Protein AF-A0A842SUL3-F1 (afdb_monomer)

Secondary structure (DSSP, 8-state):
-----------------------TTTTHHHHHHHHHHHHHHHS-HHHHHHHHHHHHHHHHHHHHHT-S-HHHHHHHHH-HHHHHTTSTTTTTT-EEEEEE-SSEEEEEEEEEETTEEEEEEEEEETTEEEEEEE-TT--EEEEEEEETTTEEEEEE--

Mean predicted aligned error: 12.15 Å

Nearest PDB structures (foldseek):
  1dc9-assembly1_A  TM=4.774E-01  e=1.780E+00  Rattus norvegicus
  3akn-assembly1_A  TM=4.564E-01  e=1.491E+00  Rattus norvegicus
  7f9o-assembly1_7  TM=6.641E-01  e=7.344E+00  Hordeum vulgare subsp. spontaneum
  1kzx-assembly1_A  TM=3.893E-01  e=2.855E+00  Homo sapiens

Radius of gyration: 27.94 Å; Cα contacts (8 Å, |Δi|>4): 206; chains: 1; bounding box: 29×91×81 Å

pLDDT: mean 81.4, std 19.59, range [33.16, 97.94]

Structure (mmCIF, N/CA/C/O backbone):
data_AF-A0A842SUL3-F1
#
_entry.id   AF-A0A842SUL3-F1
#
loop_
_atom_site.group_PDB
_atom_site.id
_atom_site.type_symbol
_atom_site.label_atom_id
_atom_site.label_alt_id
_atom_site.label_comp_id
_atom_site.label_asym_id
_atom_site.label_entity_id
_atom_site.label_seq_id
_atom_site.pdbx_PDB_ins_code
_atom_site.Cartn_x
_atom_site.Cartn_y
_atom_site.Cartn_z
_atom_site.occupancy
_atom_site.B_iso_or_equiv
_atom_site.auth_seq_id
_atom_site.auth_comp_id
_atom_site.auth_asym_id
_atom_site.auth_atom_id
_atom_site.pdbx_PDB_model_num
ATOM 1 N N . MET A 1 1 ? 14.839 75.558 58.687 1.00 36.84 1 MET A N 1
ATOM 2 C CA . MET A 1 1 ? 13.926 74.470 59.103 1.00 36.84 1 MET A CA 1
ATOM 3 C C . MET A 1 1 ? 12.924 74.238 57.982 1.00 36.84 1 MET A C 1
ATOM 5 O O . MET A 1 1 ? 12.587 75.189 57.295 1.00 36.84 1 MET A O 1
ATOM 9 N N . ALA A 1 2 ? 12.598 72.968 57.754 1.00 34.91 2 ALA A N 1
ATOM 10 C CA . ALA A 1 2 ? 12.026 72.352 56.554 1.00 34.91 2 ALA A CA 1
ATOM 11 C C . ALA A 1 2 ? 10.721 72.946 55.984 1.00 34.91 2 ALA A C 1
ATOM 13 O O . ALA A 1 2 ? 9.896 73.452 56.737 1.00 34.91 2 ALA A O 1
ATOM 14 N N . GLY A 1 3 ? 10.474 72.689 54.687 1.00 33.16 3 GLY A N 1
ATOM 15 C CA . GLY A 1 3 ? 9.110 72.391 54.229 1.00 33.16 3 GLY A CA 1
ATOM 16 C C . GLY A 1 3 ? 8.732 72.691 52.772 1.00 33.16 3 GLY A C 1
ATOM 17 O O . GLY A 1 3 ? 8.149 73.730 52.518 1.00 33.16 3 GLY A O 1
ATOM 18 N N . ARG A 1 4 ? 8.928 71.685 51.901 1.00 37.47 4 ARG A N 1
ATOM 19 C CA . ARG A 1 4 ? 8.047 71.220 50.797 1.00 37.47 4 ARG A CA 1
ATOM 20 C C . ARG A 1 4 ? 7.730 72.130 49.592 1.00 37.47 4 ARG A C 1
ATOM 22 O O . ARG A 1 4 ? 7.057 73.143 49.702 1.00 37.47 4 ARG A O 1
ATOM 29 N N . GLY A 1 5 ? 8.045 71.596 48.411 1.00 37.97 5 GLY A N 1
ATOM 30 C CA . GLY A 1 5 ? 7.431 71.924 47.124 1.00 37.97 5 GLY A CA 1
ATOM 31 C C . GLY A 1 5 ? 7.829 70.859 46.099 1.00 37.97 5 GLY A C 1
ATOM 32 O O . GLY A 1 5 ? 9.005 70.705 45.800 1.00 37.97 5 GLY A O 1
ATOM 33 N N . GLU A 1 6 ? 6.861 70.062 45.668 1.00 41.56 6 GLU A N 1
ATOM 34 C CA . GLU A 1 6 ? 6.988 68.834 44.877 1.00 41.56 6 GLU A CA 1
ATOM 35 C C . GLU A 1 6 ? 6.711 69.109 43.379 1.00 41.56 6 GLU A C 1
ATOM 37 O O . GLU A 1 6 ? 6.177 70.165 43.041 1.00 41.56 6 GLU A O 1
ATOM 42 N N . VAL A 1 7 ? 6.953 68.096 42.528 1.00 42.97 7 VAL A N 1
ATOM 43 C CA . VAL A 1 7 ? 6.467 67.920 41.132 1.00 42.97 7 VAL A CA 1
ATOM 44 C C . VAL A 1 7 ? 7.238 68.754 40.064 1.00 42.97 7 VAL A C 1
ATOM 46 O O . VAL A 1 7 ? 7.442 69.943 40.233 1.00 42.97 7 VAL A O 1
ATOM 49 N N . LEU A 1 8 ? 7.781 68.255 38.940 1.00 40.34 8 LEU A N 1
ATOM 50 C CA . LEU A 1 8 ? 7.303 67.303 37.926 1.00 40.34 8 LEU A CA 1
ATOM 51 C C . LEU A 1 8 ? 8.481 66.648 37.166 1.00 40.34 8 LEU A C 1
ATOM 53 O O . LEU A 1 8 ? 9.396 67.331 36.711 1.00 40.34 8 LEU A O 1
ATOM 57 N N . ARG A 1 9 ? 8.375 65.333 36.932 1.00 47.53 9 ARG A N 1
ATOM 58 C CA . ARG A 1 9 ? 9.138 64.567 35.927 1.00 47.53 9 ARG A CA 1
ATOM 59 C C . ARG A 1 9 ? 8.687 64.925 34.507 1.00 47.53 9 ARG A C 1
ATOM 61 O O . ARG A 1 9 ? 7.488 65.109 34.299 1.00 47.53 9 ARG A O 1
ATOM 68 N N . ARG A 1 10 ? 9.610 64.904 33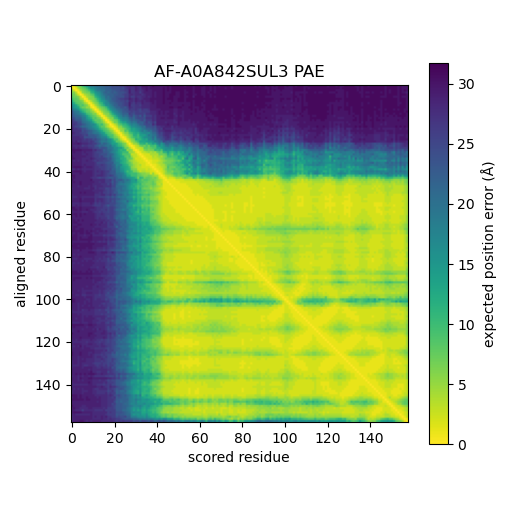.536 1.00 44.69 10 ARG A N 1
ATOM 69 C CA . ARG A 1 10 ? 9.356 64.817 32.081 1.00 44.69 10 ARG A CA 1
ATOM 70 C C . ARG A 1 10 ? 10.536 64.116 31.379 1.00 44.69 10 ARG A C 1
ATOM 72 O O . ARG A 1 10 ? 11.627 64.130 31.939 1.00 44.69 10 ARG A O 1
ATOM 79 N N . PRO A 1 11 ? 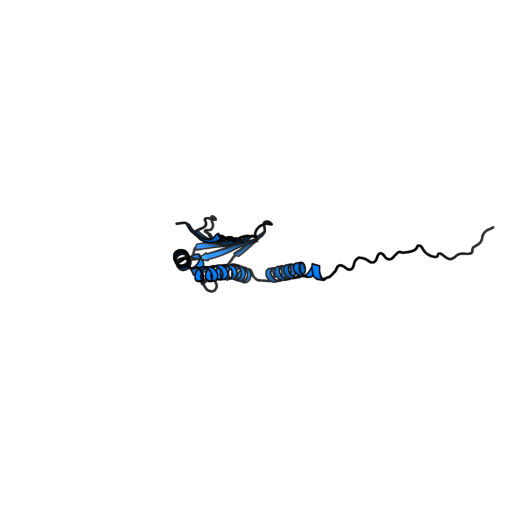10.289 63.420 30.256 1.00 44.56 11 PRO A N 1
ATOM 80 C CA . PRO A 1 11 ? 10.437 61.967 30.174 1.00 44.56 11 PRO A CA 1
ATOM 81 C C . PRO A 1 11 ? 11.636 61.518 29.335 1.00 44.56 11 PRO A C 1
ATOM 83 O O . PRO A 1 11 ? 12.062 62.222 28.423 1.00 44.56 11 PRO A O 1
ATOM 86 N N . GLU A 1 12 ? 12.139 60.324 29.649 1.00 46.22 12 GLU A N 1
ATOM 87 C CA . GLU A 1 12 ? 13.057 59.574 28.793 1.00 46.22 12 GLU A CA 1
ATOM 88 C C . GLU A 1 12 ? 12.373 59.290 27.448 1.00 46.22 12 GLU A C 1
ATOM 90 O O . GLU A 1 12 ? 11.209 58.887 27.398 1.00 46.22 12 GLU A O 1
ATOM 95 N N . GLU A 1 13 ? 13.089 59.572 26.361 1.00 46.25 13 GLU A N 1
ATOM 96 C CA . GLU A 1 13 ? 12.688 59.290 24.987 1.00 46.25 13 GLU A CA 1
ATOM 97 C C . GLU A 1 13 ? 12.498 57.781 24.795 1.00 46.25 13 GLU A C 1
ATOM 99 O O . GLU A 1 13 ? 13.441 57.036 24.527 1.00 46.25 13 GLU A O 1
ATOM 104 N N . GLU A 1 14 ? 11.257 57.323 24.907 1.00 47.75 14 GLU A N 1
ATOM 105 C CA . GLU A 1 14 ? 10.858 55.986 24.490 1.00 47.75 14 GLU A CA 1
ATOM 106 C C . GLU A 1 14 ? 10.800 55.979 22.954 1.00 47.75 14 GLU A C 1
ATOM 108 O O . GLU A 1 14 ? 9.787 56.302 22.330 1.00 47.75 14 GLU A O 1
ATOM 113 N N . ARG A 1 15 ? 11.942 55.680 22.318 1.00 44.97 15 ARG A N 1
ATOM 114 C CA . ARG A 1 15 ? 11.967 55.248 20.919 1.00 44.97 15 ARG A CA 1
ATOM 115 C C . ARG A 1 15 ? 11.093 54.003 20.828 1.00 44.97 15 ARG A C 1
ATOM 117 O O . ARG A 1 15 ? 11.510 52.930 21.252 1.00 44.97 15 ARG A O 1
ATOM 124 N N . ALA A 1 16 ? 9.898 54.157 20.271 1.00 46.50 16 ALA A N 1
ATOM 125 C CA . ALA A 1 16 ? 9.109 53.037 19.798 1.00 46.50 16 ALA A CA 1
ATOM 126 C C . ALA A 1 16 ? 9.950 52.277 18.759 1.00 46.50 16 ALA A C 1
ATOM 128 O O . ALA A 1 16 ? 10.109 52.724 17.623 1.00 46.50 16 ALA A O 1
ATOM 129 N N . GLU A 1 17 ? 10.544 51.158 19.170 1.00 48.78 17 GLU A N 1
ATOM 130 C CA . GLU A 1 17 ? 10.954 50.109 18.247 1.00 48.78 17 GLU A CA 1
ATOM 131 C C . GLU A 1 17 ? 9.679 49.641 17.540 1.00 48.78 17 GLU A C 1
ATOM 133 O O . GLU A 1 17 ? 8.867 48.904 18.101 1.00 48.78 17 GLU A O 1
ATOM 138 N N . GLU A 1 18 ? 9.460 50.119 16.315 1.00 50.19 18 GLU A N 1
ATOM 139 C CA . GLU A 1 18 ? 8.510 49.493 15.405 1.00 50.19 18 GLU A CA 1
ATOM 140 C C . GLU A 1 18 ? 8.969 48.048 15.198 1.00 50.19 18 GLU A C 1
ATOM 142 O O . GLU A 1 18 ? 9.921 47.771 14.465 1.00 50.19 18 GLU A O 1
ATOM 147 N N . ALA A 1 19 ? 8.316 47.117 15.896 1.00 53.53 19 ALA A N 1
ATOM 148 C CA . ALA A 1 19 ? 8.497 45.695 15.667 1.00 53.53 19 ALA A CA 1
ATOM 149 C C . ALA A 1 19 ? 8.284 45.420 14.167 1.00 53.53 19 ALA A C 1
ATOM 151 O O . ALA A 1 19 ? 7.278 45.875 13.608 1.00 53.53 19 ALA A O 1
ATOM 152 N N . PRO A 1 20 ? 9.199 44.703 13.489 1.00 48.00 20 PRO A N 1
ATOM 153 C CA . PRO A 1 20 ? 9.078 44.482 12.060 1.00 48.00 20 PRO A CA 1
ATOM 154 C C . PRO A 1 20 ? 7.768 43.746 11.786 1.00 48.00 20 PRO A C 1
ATOM 156 O O . PRO A 1 20 ? 7.508 42.681 12.349 1.00 48.00 20 PRO A O 1
ATOM 159 N N . ALA A 1 21 ? 6.935 44.330 10.924 1.00 49.97 21 ALA A N 1
ATOM 160 C CA . ALA A 1 21 ? 5.724 43.699 10.432 1.00 49.97 21 ALA A CA 1
ATOM 161 C C . ALA A 1 21 ? 6.115 42.413 9.691 1.00 49.97 21 ALA A C 1
ATOM 163 O O . ALA A 1 21 ? 6.520 42.444 8.528 1.00 49.97 21 ALA A O 1
ATOM 164 N N . ILE A 1 22 ? 6.033 41.279 10.388 1.00 51.09 22 ILE A N 1
ATOM 165 C CA . ILE A 1 22 ? 6.224 39.957 9.799 1.00 51.09 22 ILE A CA 1
ATOM 166 C C . ILE A 1 22 ? 5.171 39.823 8.699 1.00 51.09 22 ILE A C 1
ATOM 168 O O . ILE A 1 22 ? 3.967 39.844 8.965 1.00 51.09 22 ILE A O 1
ATOM 172 N N . GLN A 1 23 ? 5.625 39.745 7.449 1.00 48.69 23 GLN A N 1
ATOM 173 C CA . GLN A 1 23 ? 4.741 39.610 6.302 1.00 48.69 23 GLN A CA 1
ATOM 174 C C . GLN A 1 23 ? 4.004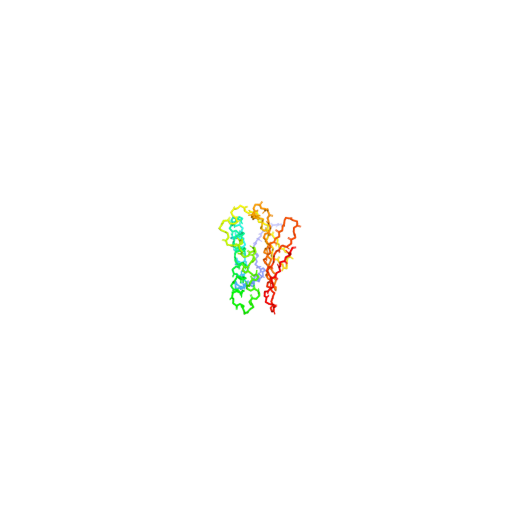 38.270 6.420 1.00 48.69 23 GLN A C 1
ATOM 176 O O . GLN A 1 23 ? 4.582 37.195 6.277 1.00 48.69 23 GLN A O 1
ATOM 181 N N . LEU A 1 24 ? 2.698 38.340 6.693 1.00 50.91 24 LEU A N 1
ATOM 182 C CA . LEU A 1 24 ? 1.778 37.206 6.877 1.00 50.91 24 LEU A CA 1
ATOM 183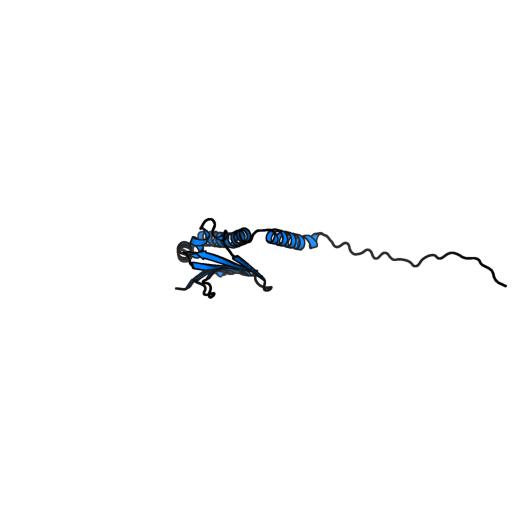 C C . LEU A 1 24 ? 1.746 36.209 5.698 1.00 50.91 24 LEU A C 1
ATOM 185 O O . LEU A 1 24 ? 1.135 35.147 5.811 1.00 50.91 24 LEU A O 1
ATOM 189 N N . SER A 1 25 ? 2.400 36.522 4.580 1.00 48.81 25 SER A N 1
ATOM 190 C CA . SER A 1 25 ? 2.585 35.643 3.424 1.00 48.81 25 SER A CA 1
ATOM 191 C C . SER A 1 25 ? 3.477 34.428 3.715 1.00 48.81 25 SER A C 1
ATOM 193 O O . SER A 1 25 ? 3.239 33.372 3.130 1.00 48.81 25 SER A O 1
ATOM 195 N N . GLU A 1 26 ? 4.435 34.518 4.644 1.00 50.75 26 GLU A N 1
ATOM 196 C CA . GLU A 1 26 ? 5.338 33.401 4.987 1.00 50.75 26 GLU A CA 1
ATOM 197 C C . GLU A 1 26 ? 4.740 32.415 6.013 1.00 50.75 26 GLU A C 1
ATOM 199 O O . GLU A 1 26 ? 5.196 31.280 6.130 1.00 50.75 26 GLU A O 1
ATOM 204 N N . MET A 1 27 ? 3.666 32.796 6.718 1.00 50.97 27 MET A N 1
ATOM 205 C CA . MET A 1 27 ? 3.005 31.965 7.745 1.00 50.97 27 MET A CA 1
ATOM 206 C C . MET A 1 27 ? 1.911 31.026 7.193 1.00 50.97 27 MET A C 1
ATOM 208 O O . MET A 1 27 ? 1.342 30.216 7.929 1.00 50.97 27 MET A O 1
ATOM 212 N N . LEU A 1 28 ? 1.592 31.120 5.900 1.00 53.09 28 LEU A N 1
ATOM 213 C CA . LEU A 1 28 ? 0.523 30.350 5.248 1.00 53.09 28 LEU A CA 1
ATOM 214 C C . LEU A 1 28 ? 0.803 28.844 5.035 1.00 53.09 28 LEU A C 1
ATOM 216 O O . LEU A 1 28 ? -0.152 28.069 5.156 1.00 53.09 28 LEU A O 1
ATOM 220 N N . PRO A 1 29 ? 2.033 28.377 4.727 1.00 52.78 29 PRO A N 1
ATOM 221 C CA . PRO A 1 29 ? 2.284 26.950 4.516 1.00 52.78 29 PRO A CA 1
ATOM 222 C C . PRO A 1 29 ? 2.159 26.154 5.820 1.00 52.78 29 PRO A C 1
ATOM 224 O O . PRO A 1 29 ? 1.470 25.137 5.855 1.00 52.78 29 PRO A O 1
ATOM 227 N N . VAL A 1 30 ? 2.731 26.680 6.910 1.00 55.44 30 VAL A N 1
ATOM 228 C CA . VAL A 1 30 ? 2.723 26.041 8.237 1.00 55.44 30 VAL A CA 1
ATOM 229 C C . VAL A 1 30 ? 1.298 25.901 8.769 1.00 55.44 30 VAL A C 1
ATOM 231 O O . VAL A 1 30 ? 0.918 24.854 9.284 1.00 55.44 30 VAL A O 1
ATOM 234 N N . ARG A 1 31 ? 0.458 26.926 8.585 1.00 56.16 31 ARG A N 1
ATOM 235 C CA . ARG A 1 31 ? -0.940 26.886 9.029 1.00 56.16 31 ARG A CA 1
ATOM 236 C C . ARG A 1 31 ? -1.754 25.809 8.302 1.00 56.16 31 ARG A C 1
ATOM 238 O O . ARG A 1 31 ? -2.544 25.126 8.942 1.00 56.16 31 ARG A O 1
ATOM 245 N N . ARG A 1 32 ? -1.523 25.606 6.998 1.00 58.53 32 ARG A N 1
ATOM 246 C CA . ARG A 1 32 ? -2.187 24.548 6.211 1.00 58.53 32 ARG A CA 1
ATOM 247 C C . ARG A 1 32 ? -1.752 23.144 6.618 1.00 58.53 32 ARG A C 1
ATOM 249 O O . ARG A 1 32 ? -2.571 22.229 6.586 1.00 58.53 32 ARG A O 1
ATOM 256 N N . GLU A 1 33 ? -0.483 22.960 6.968 1.00 58.97 33 GLU A N 1
ATOM 257 C CA . GLU A 1 33 ? 0.017 21.677 7.469 1.00 58.97 33 GLU A CA 1
ATOM 258 C C . GLU A 1 33 ? -0.565 21.360 8.844 1.00 58.97 33 GLU A C 1
ATOM 260 O O . GLU A 1 33 ? -1.123 20.281 9.023 1.00 58.97 33 GLU A O 1
ATOM 265 N N . VAL A 1 34 ? -0.566 22.330 9.761 1.00 60.09 34 VAL A N 1
ATOM 266 C CA . VAL A 1 34 ? -1.183 22.180 11.087 1.00 60.09 34 VAL A CA 1
ATOM 267 C C . VAL A 1 34 ? -2.685 21.898 10.974 1.00 60.09 34 VAL A C 1
ATOM 269 O O . VAL A 1 34 ? -3.199 21.008 11.644 1.00 60.09 34 VAL A O 1
ATOM 272 N N . GLU A 1 35 ? -3.410 22.596 10.096 1.00 58.94 35 GLU A N 1
ATOM 273 C CA . GLU A 1 35 ? -4.840 22.346 9.862 1.00 58.94 35 GLU A CA 1
ATOM 274 C C . GLU A 1 35 ? -5.104 20.943 9.289 1.00 58.94 35 GLU A C 1
ATOM 276 O O . GLU A 1 35 ? -6.069 20.288 9.693 1.00 58.94 35 GLU A O 1
ATOM 281 N N . ARG A 1 36 ? -4.238 20.447 8.393 1.00 62.81 36 ARG A N 1
ATOM 282 C CA . ARG A 1 36 ? -4.312 19.068 7.881 1.00 62.81 36 ARG A CA 1
ATOM 283 C C . ARG A 1 36 ? -4.027 18.040 8.967 1.00 62.81 36 ARG A C 1
ATOM 285 O O . ARG A 1 36 ? -4.788 17.087 9.081 1.00 62.81 36 ARG A O 1
ATOM 292 N N . GLU A 1 37 ? -2.995 18.243 9.778 1.00 60.97 37 GLU A N 1
ATOM 293 C CA . GLU A 1 37 ? -2.657 17.333 10.877 1.00 60.97 37 GLU A CA 1
ATOM 294 C C . GLU A 1 37 ? -3.765 17.285 11.937 1.00 60.97 37 GLU A C 1
ATOM 296 O O . GLU A 1 37 ? -4.129 16.208 12.406 1.00 60.97 37 GLU A O 1
ATOM 301 N N . VAL A 1 38 ? -4.381 18.426 12.261 1.00 60.34 38 VAL A N 1
ATOM 302 C CA . VAL A 1 38 ? -5.536 18.487 13.173 1.00 60.34 38 VAL A CA 1
ATOM 303 C C . VAL A 1 38 ? -6.764 17.796 12.570 1.00 60.34 38 VAL A C 1
ATOM 305 O O . VAL A 1 38 ? -7.493 17.108 13.288 1.00 60.34 38 VAL A O 1
ATOM 308 N N . ALA A 1 39 ? -7.008 17.947 11.266 1.00 62.22 39 ALA A N 1
ATOM 309 C CA . ALA A 1 39 ? -8.087 17.239 10.578 1.00 62.22 39 ALA A CA 1
ATOM 310 C C . ALA A 1 39 ? -7.847 15.719 10.554 1.00 62.22 39 ALA A C 1
ATOM 312 O O . ALA A 1 39 ? -8.768 14.951 10.826 1.00 62.22 39 ALA A O 1
ATOM 313 N N . GLU A 1 40 ? -6.612 15.281 10.302 1.00 65.25 40 GLU A N 1
ATOM 314 C CA . GLU A 1 40 ? -6.220 13.871 10.372 1.00 65.25 40 GLU A CA 1
ATOM 315 C C . GLU A 1 40 ? -6.372 13.315 11.788 1.00 65.25 40 GLU A C 1
ATOM 317 O O . GLU A 1 40 ? -6.882 12.206 11.947 1.00 65.25 40 GLU A O 1
ATOM 322 N N . ALA A 1 41 ? -6.002 14.082 12.819 1.00 61.50 41 ALA A N 1
ATOM 323 C CA . ALA A 1 41 ? -6.132 13.694 14.223 1.00 61.50 41 ALA A CA 1
ATOM 324 C C . ALA A 1 41 ? -7.588 13.446 14.656 1.00 61.50 41 ALA A C 1
ATOM 326 O O . ALA A 1 41 ? -7.822 12.629 15.544 1.00 61.50 41 ALA A O 1
ATOM 327 N N . ARG A 1 42 ? -8.558 14.121 14.023 1.00 63.81 42 ARG A N 1
ATOM 328 C CA . ARG A 1 42 ? -10.002 13.945 14.274 1.00 63.81 42 ARG A CA 1
ATOM 329 C C . ARG A 1 42 ? -10.630 12.790 13.491 1.00 63.81 42 ARG A C 1
ATOM 331 O O . ARG A 1 42 ? -11.739 12.382 13.821 1.00 63.81 42 ARG A O 1
ATOM 338 N N . MET A 1 43 ? -9.944 12.295 12.465 1.00 75.00 43 MET A N 1
ATOM 339 C CA . MET A 1 43 ? -10.387 11.179 11.630 1.00 75.00 43 MET A CA 1
ATOM 340 C C . MET A 1 43 ? -10.295 9.865 12.408 1.00 75.00 43 MET A C 1
ATOM 342 O O . MET A 1 43 ? -9.320 9.652 13.140 1.00 75.00 43 MET A O 1
ATOM 346 N N . ASN A 1 44 ? -11.277 8.974 12.243 1.00 83.31 44 ASN A N 1
ATOM 347 C CA . ASN A 1 44 ? -11.192 7.657 12.872 1.00 83.31 44 ASN A CA 1
ATOM 348 C C . ASN A 1 44 ? -10.078 6.813 12.209 1.00 83.31 44 ASN A C 1
ATOM 350 O O . ASN A 1 44 ? -9.590 7.129 11.119 1.00 83.31 44 ASN A O 1
ATOM 354 N N . GLN A 1 45 ? -9.617 5.762 12.893 1.00 85.31 45 GLN A N 1
ATOM 355 C CA . GLN A 1 45 ? -8.479 4.963 12.424 1.00 85.31 45 GLN A CA 1
ATOM 356 C C . GLN A 1 45 ? -8.727 4.321 11.048 1.00 85.31 45 GLN A C 1
ATOM 358 O O . GLN A 1 45 ? -7.838 4.367 10.195 1.00 85.31 45 GLN A O 1
ATOM 363 N N . ALA A 1 46 ? -9.934 3.797 10.819 1.00 87.12 46 ALA A N 1
ATOM 364 C CA . ALA A 1 46 ? -10.339 3.167 9.565 1.00 87.12 46 ALA A CA 1
ATOM 365 C C . ALA A 1 46 ? -10.340 4.159 8.393 1.00 87.12 46 ALA A C 1
ATOM 367 O O . ALA A 1 46 ? -9.753 3.890 7.346 1.00 87.12 46 ALA A O 1
ATOM 368 N N . GLU A 1 47 ? -10.913 5.349 8.585 1.00 89.56 47 GLU A N 1
ATOM 369 C CA . GLU A 1 47 ? -10.923 6.430 7.595 1.00 89.56 47 GLU A CA 1
ATOM 370 C C . GLU A 1 47 ? -9.504 6.883 7.240 1.00 89.56 47 GLU A C 1
ATOM 372 O O . GLU A 1 47 ? -9.190 7.095 6.067 1.00 89.56 47 GLU A O 1
ATOM 377 N N . ARG A 1 48 ? -8.621 7.009 8.239 1.00 89.19 48 ARG A N 1
ATOM 378 C CA . ARG A 1 48 ? -7.223 7.391 8.008 1.00 89.19 48 ARG A CA 1
ATOM 379 C C . ARG A 1 48 ? -6.478 6.321 7.211 1.00 89.19 48 ARG A C 1
ATOM 381 O O . ARG A 1 48 ? -5.780 6.658 6.254 1.00 89.19 48 ARG A O 1
ATOM 388 N N . ALA A 1 49 ? -6.626 5.055 7.597 1.00 91.62 49 ALA A N 1
ATOM 389 C CA . ALA A 1 49 ? -6.019 3.923 6.905 1.00 91.62 49 ALA A CA 1
ATOM 390 C C . ALA A 1 49 ? -6.491 3.842 5.447 1.00 91.62 49 ALA A C 1
ATOM 392 O O . ALA A 1 49 ? -5.663 3.829 4.535 1.00 91.62 49 ALA A O 1
ATOM 393 N N . SER A 1 50 ? -7.809 3.898 5.243 1.00 92.38 50 SER A N 1
ATOM 394 C CA . SER A 1 50 ? -8.461 3.918 3.935 1.00 92.38 50 SER A CA 1
ATOM 395 C C . SER A 1 50 ? -7.924 5.048 3.059 1.00 92.38 50 SER A C 1
ATOM 397 O O . SER A 1 50 ? -7.397 4.803 1.973 1.00 92.38 50 SER A O 1
ATOM 399 N N . ARG A 1 51 ? -7.940 6.286 3.562 1.00 91.38 51 ARG A N 1
ATOM 400 C CA . ARG A 1 51 ? -7.499 7.460 2.804 1.00 91.38 51 ARG A CA 1
ATOM 401 C C . ARG A 1 51 ? -6.045 7.361 2.354 1.00 91.38 51 ARG A C 1
ATOM 403 O O . ARG A 1 51 ? -5.744 7.665 1.202 1.00 91.38 51 ARG A O 1
ATOM 410 N N . VAL A 1 52 ? -5.141 6.976 3.252 1.00 93.19 52 VAL A N 1
ATOM 411 C CA . VAL A 1 52 ? -3.706 6.931 2.943 1.00 93.19 52 VAL A CA 1
ATOM 412 C C . VAL A 1 52 ? -3.390 5.772 2.001 1.00 93.19 52 VAL A C 1
ATOM 414 O O . VAL A 1 52 ? -2.693 5.963 1.004 1.00 93.19 52 VAL A O 1
ATOM 417 N N . ALA A 1 53 ? -3.916 4.581 2.286 1.00 95.44 53 ALA A N 1
ATOM 418 C CA . ALA A 1 53 ? -3.635 3.401 1.485 1.00 95.44 53 ALA A CA 1
ATOM 419 C C . ALA A 1 53 ? -4.251 3.514 0.082 1.00 95.44 53 ALA A C 1
ATOM 421 O O . ALA A 1 53 ? -3.546 3.280 -0.901 1.00 95.44 53 ALA A O 1
ATOM 422 N N . HIS A 1 54 ? -5.522 3.924 -0.042 1.00 95.62 54 HIS A N 1
ATOM 423 C CA . HIS A 1 54 ? -6.163 4.058 -1.354 1.00 95.62 54 HIS A CA 1
ATOM 424 C C . HIS A 1 54 ? -5.528 5.154 -2.203 1.00 95.62 54 HIS A C 1
ATOM 426 O O . HIS A 1 54 ? -5.295 4.909 -3.381 1.00 95.62 54 HIS A O 1
ATOM 432 N N . ALA A 1 55 ? -5.159 6.304 -1.628 1.00 94.75 55 ALA A N 1
ATOM 433 C CA . ALA A 1 55 ? -4.496 7.362 -2.393 1.00 94.75 55 ALA A CA 1
ATOM 434 C C . ALA A 1 55 ? -3.192 6.869 -3.047 1.00 94.75 55 ALA A C 1
ATOM 436 O O . ALA A 1 55 ? -2.929 7.145 -4.218 1.00 94.75 55 ALA A O 1
ATOM 437 N N . VAL A 1 56 ? -2.382 6.101 -2.310 1.00 96.56 56 VAL A N 1
ATOM 438 C CA . VAL A 1 56 ? -1.135 5.537 -2.846 1.00 96.56 56 VAL A CA 1
ATOM 439 C C . VAL A 1 56 ? -1.405 4.393 -3.824 1.00 96.56 56 VAL A C 1
ATOM 441 O O . VAL A 1 56 ? -0.743 4.306 -4.858 1.00 96.56 56 VAL A O 1
ATOM 444 N N . HIS A 1 57 ? -2.392 3.539 -3.552 1.00 96.88 57 HIS A N 1
ATOM 445 C CA . HIS A 1 57 ? -2.796 2.486 -4.483 1.00 96.88 57 HIS A CA 1
ATOM 446 C C . HIS A 1 57 ? -3.292 3.057 -5.820 1.00 96.88 57 HIS A C 1
ATOM 448 O O . HIS A 1 57 ? -2.840 2.608 -6.866 1.00 96.88 57 HIS A O 1
ATOM 454 N N . GLU A 1 58 ? -4.172 4.061 -5.809 1.00 96.12 58 GLU A N 1
ATOM 455 C CA . GLU A 1 58 ? -4.692 4.710 -7.021 1.00 96.12 58 GLU A CA 1
ATOM 456 C C . GLU A 1 58 ? -3.590 5.397 -7.827 1.00 96.12 58 GLU A C 1
ATOM 458 O O . GLU A 1 58 ? -3.604 5.357 -9.061 1.00 96.12 58 GLU A O 1
ATOM 463 N N . MET A 1 59 ? -2.613 5.994 -7.140 1.00 95.44 59 MET A N 1
ATOM 464 C CA . MET A 1 59 ? -1.417 6.542 -7.771 1.00 95.44 59 MET A CA 1
ATOM 465 C C . MET A 1 59 ? -0.650 5.451 -8.533 1.00 95.44 59 MET A C 1
ATOM 467 O O . MET A 1 59 ? -0.347 5.644 -9.713 1.00 95.44 59 MET A O 1
ATOM 471 N N . PHE A 1 60 ? -0.359 4.312 -7.891 1.00 96.06 60 PHE A N 1
ATOM 472 C CA . PHE A 1 60 ? 0.321 3.186 -8.540 1.00 96.06 60 PHE A CA 1
ATOM 473 C C . PHE A 1 60 ? -0.502 2.605 -9.689 1.00 96.06 60 PHE A C 1
ATOM 475 O O . PHE A 1 60 ? 0.011 2.470 -10.796 1.00 96.06 60 PHE A O 1
ATOM 482 N N . ASP A 1 61 ? -1.783 2.331 -9.459 1.00 95.69 61 ASP A N 1
ATOM 483 C CA . ASP A 1 61 ? -2.690 1.758 -10.452 1.00 95.69 61 ASP A CA 1
ATOM 484 C C . ASP A 1 61 ? -2.789 2.649 -11.701 1.00 95.69 61 ASP A C 1
ATOM 486 O O . ASP A 1 61 ? -2.663 2.172 -12.828 1.00 95.69 61 ASP A O 1
ATOM 490 N N . SER A 1 62 ? -2.906 3.966 -11.517 1.00 94.69 62 SER A N 1
ATOM 491 C CA . SER A 1 62 ? -2.956 4.927 -12.623 1.00 94.69 62 SER A CA 1
ATOM 492 C C . SER A 1 62 ? -1.650 4.998 -13.411 1.00 94.69 62 SER A C 1
ATOM 494 O O . SER A 1 62 ? -1.679 5.105 -14.636 1.00 94.69 62 SER A O 1
ATOM 496 N N . GLN A 1 63 ? -0.502 4.979 -12.730 1.00 93.75 63 GLN A N 1
ATOM 497 C CA . GLN A 1 63 ? 0.802 5.041 -13.391 1.00 93.75 63 GLN A CA 1
ATOM 498 C C . GLN A 1 63 ? 1.124 3.741 -14.133 1.00 93.75 63 GLN A C 1
ATOM 500 O O . GLN A 1 63 ? 1.561 3.797 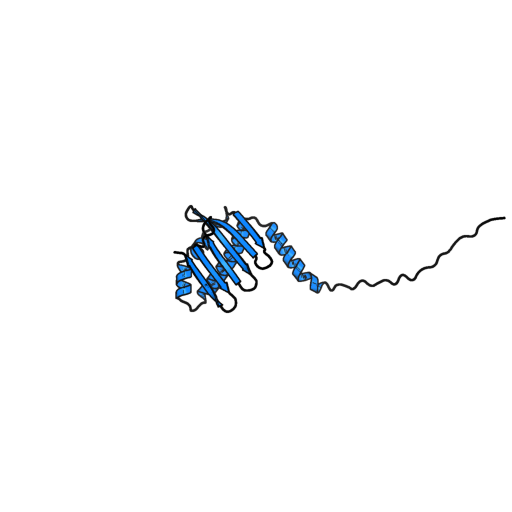-15.279 1.00 93.75 63 GLN A O 1
ATOM 505 N N . ILE A 1 64 ? 0.860 2.580 -13.527 1.00 94.31 64 ILE A N 1
ATOM 506 C CA . ILE A 1 64 ? 1.117 1.271 -14.142 1.00 94.31 64 ILE A CA 1
ATOM 507 C C . ILE A 1 64 ? 0.241 1.081 -15.382 1.00 94.31 64 ILE A C 1
ATOM 509 O O . ILE A 1 64 ? 0.750 0.685 -16.424 1.00 94.31 64 ILE A O 1
ATOM 513 N N . ARG A 1 65 ? -1.045 1.458 -15.327 1.00 92.06 65 ARG A N 1
ATOM 514 C CA . ARG A 1 65 ? -1.945 1.411 -16.497 1.00 92.06 65 ARG A CA 1
ATOM 515 C C . ARG A 1 65 ? -1.502 2.300 -17.661 1.00 92.06 65 ARG A C 1
ATOM 517 O O . ARG A 1 65 ? -1.904 2.053 -18.791 1.00 92.06 65 ARG A O 1
ATOM 524 N N . ARG A 1 66 ? -0.736 3.359 -17.387 1.00 92.69 66 ARG A N 1
ATOM 525 C CA . ARG A 1 66 ? -0.180 4.269 -18.404 1.00 92.69 66 ARG A CA 1
ATOM 526 C C . ARG A 1 66 ? 1.225 3.872 -18.857 1.00 92.69 66 ARG A C 1
ATOM 528 O O . ARG A 1 66 ? 1.752 4.511 -19.759 1.00 92.69 66 ARG A O 1
ATOM 535 N N . SER A 1 67 ? 1.842 2.892 -18.205 1.00 91.25 67 SER A N 1
ATOM 536 C CA . SER A 1 67 ? 3.158 2.384 -18.578 1.00 91.25 67 SER A CA 1
ATOM 537 C C . SER A 1 67 ? 3.046 1.525 -19.832 1.00 91.25 67 SER A C 1
ATOM 539 O O . SER A 1 67 ? 2.120 0.728 -19.928 1.00 91.25 67 SER A O 1
ATOM 541 N N . ASP A 1 68 ? 4.015 1.602 -20.741 1.00 92.50 68 ASP A N 1
ATOM 542 C CA . ASP A 1 68 ? 4.119 0.672 -21.878 1.00 92.50 68 ASP A CA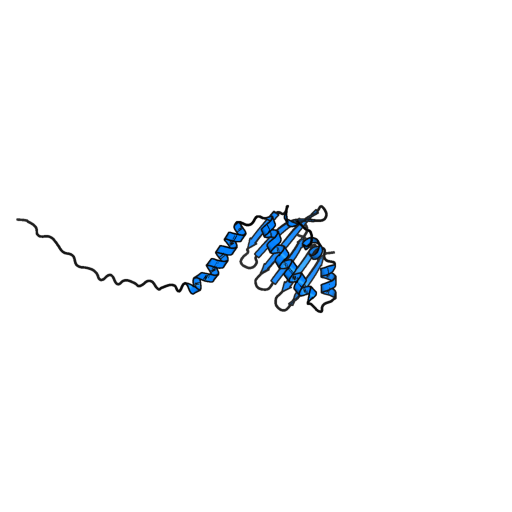 1
ATOM 543 C C . ASP A 1 68 ? 4.709 -0.698 -21.469 1.00 92.50 68 ASP A C 1
ATOM 545 O O . ASP A 1 68 ? 4.828 -1.613 -22.284 1.00 92.50 68 ASP A O 1
ATOM 549 N N . ASP A 1 69 ? 5.088 -0.856 -20.196 1.00 94.06 69 ASP A N 1
ATOM 550 C CA . ASP A 1 69 ? 5.638 -2.096 -19.649 1.00 94.06 69 ASP A CA 1
ATOM 551 C C . ASP A 1 69 ? 4.532 -3.126 -19.360 1.00 94.06 69 ASP A C 1
ATOM 553 O O . ASP A 1 69 ? 3.878 -3.111 -18.313 1.00 94.06 69 ASP A O 1
ATOM 557 N N . VAL A 1 70 ? 4.339 -4.045 -20.309 1.00 93.69 70 VAL A N 1
ATOM 558 C CA . VAL A 1 70 ? 3.346 -5.129 -20.232 1.00 93.69 70 VAL A CA 1
ATOM 559 C C . VAL A 1 70 ? 3.622 -6.087 -19.070 1.00 93.69 70 VAL A C 1
ATOM 561 O O . VAL A 1 70 ? 2.675 -6.587 -18.462 1.00 93.69 70 VAL A O 1
ATOM 564 N N . ALA A 1 71 ? 4.891 -6.340 -18.738 1.00 93.31 71 ALA A N 1
ATOM 565 C CA . ALA A 1 71 ? 5.240 -7.237 -17.640 1.00 93.31 71 ALA A CA 1
ATOM 566 C C . ALA A 1 71 ? 4.841 -6.613 -16.300 1.00 93.31 71 ALA A C 1
ATOM 568 O O . ALA A 1 71 ? 4.158 -7.251 -15.503 1.00 93.31 71 ALA A O 1
ATOM 569 N N . LEU A 1 72 ? 5.157 -5.329 -16.106 1.00 93.25 72 LEU A N 1
ATOM 570 C CA . LEU A 1 72 ? 4.744 -4.581 -14.920 1.00 93.25 72 LEU A CA 1
ATOM 571 C C . LEU A 1 72 ? 3.215 -4.524 -14.770 1.00 93.25 72 LEU A C 1
ATOM 573 O O . LEU A 1 72 ? 2.698 -4.661 -13.661 1.00 93.25 72 LEU A O 1
ATOM 577 N N . GLN A 1 73 ? 2.484 -4.327 -15.872 1.00 94.31 73 GLN A N 1
ATOM 578 C CA . GLN A 1 73 ? 1.020 -4.374 -15.853 1.00 94.31 73 GLN A CA 1
ATOM 579 C C . GLN A 1 73 ? 0.497 -5.757 -15.445 1.00 94.31 73 GLN A C 1
ATOM 581 O O . GLN A 1 73 ? -0.418 -5.838 -14.624 1.00 94.31 73 GLN A O 1
ATOM 586 N N . GLY A 1 74 ? 1.071 -6.831 -15.996 1.00 93.69 74 GLY A N 1
ATOM 587 C CA . GLY A 1 74 ? 0.727 -8.210 -15.641 1.00 93.69 74 GLY A CA 1
ATOM 588 C C . GLY A 1 74 ? 0.955 -8.490 -14.156 1.00 93.69 74 GLY A C 1
ATOM 589 O O . GLY A 1 74 ? 0.023 -8.870 -13.449 1.00 93.69 74 GLY A O 1
ATOM 590 N N . ASP A 1 75 ? 2.155 -8.185 -13.662 1.00 94.50 75 ASP A N 1
ATOM 591 C CA . ASP A 1 75 ? 2.537 -8.374 -12.260 1.00 94.50 75 ASP A CA 1
ATOM 592 C C . ASP A 1 75 ? 1.599 -7.638 -11.294 1.00 94.50 75 ASP A C 1
ATOM 594 O O . ASP A 1 75 ? 1.181 -8.193 -10.272 1.00 94.50 75 ASP A O 1
ATOM 598 N N . TRP A 1 76 ? 1.233 -6.394 -11.626 1.00 94.69 76 TRP A N 1
ATOM 599 C CA . TRP A 1 76 ? 0.301 -5.597 -10.832 1.00 94.69 76 TRP A CA 1
ATOM 600 C C . TRP A 1 76 ? -1.116 -6.169 -10.842 1.00 94.69 76 TRP A C 1
ATOM 602 O O . TRP A 1 76 ? -1.741 -6.264 -9.784 1.00 94.69 76 TRP A O 1
ATOM 612 N N . ASN A 1 77 ? -1.618 -6.579 -12.008 1.00 93.00 77 ASN A N 1
ATOM 613 C CA . ASN A 1 77 ? -2.959 -7.147 -12.143 1.00 93.00 77 ASN A CA 1
ATOM 614 C C . ASN A 1 77 ? -3.104 -8.475 -11.387 1.00 93.00 77 ASN A C 1
ATOM 616 O O . ASN A 1 77 ? -4.155 -8.733 -10.795 1.00 93.00 77 ASN A O 1
ATOM 620 N N . ASP A 1 78 ? -2.038 -9.274 -11.343 1.00 94.06 78 ASP A N 1
ATOM 621 C CA . ASP A 1 78 ? -2.015 -10.542 -10.615 1.00 94.06 78 ASP A CA 1
ATOM 622 C C . ASP A 1 78 ? -1.712 -10.371 -9.118 1.00 94.06 78 ASP A C 1
ATOM 624 O O . ASP A 1 78 ? -1.910 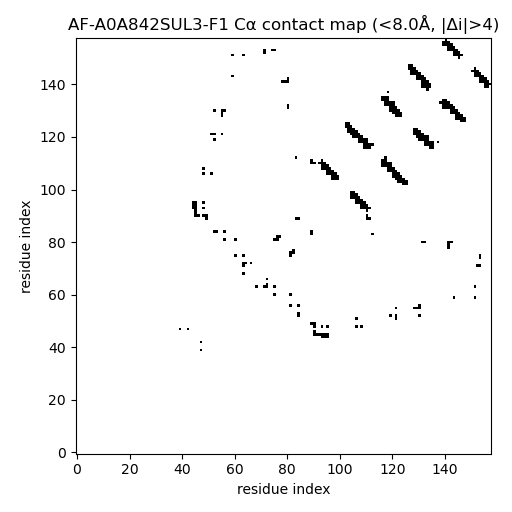-11.305 -8.330 1.00 94.06 78 ASP A O 1
ATOM 628 N N . SER A 1 79 ? -1.268 -9.179 -8.702 1.00 94.00 79 SER A N 1
ATOM 629 C CA . SER A 1 79 ? -0.873 -8.899 -7.323 1.00 94.00 79 SER A CA 1
ATOM 630 C C . SER A 1 79 ? -2.015 -9.054 -6.324 1.00 94.00 79 SER A C 1
ATOM 632 O O . SER A 1 79 ? -3.159 -8.632 -6.527 1.00 94.00 79 SER A O 1
ATOM 634 N N . SER A 1 80 ? -1.672 -9.642 -5.183 1.00 94.06 80 SER A N 1
ATOM 635 C CA . SER A 1 80 ? -2.566 -9.700 -4.030 1.00 94.06 80 SER A CA 1
ATOM 636 C C . SER A 1 80 ? -2.801 -8.297 -3.477 1.00 94.06 80 SER A C 1
ATOM 638 O O . SER A 1 80 ? -3.921 -7.944 -3.132 1.00 94.06 80 SER A O 1
ATOM 640 N N . LEU A 1 81 ? -1.765 -7.463 -3.484 1.00 92.56 81 LEU A N 1
ATOM 641 C CA . LEU A 1 81 ? -1.796 -6.076 -3.051 1.00 92.56 81 LEU A CA 1
ATOM 642 C C . LEU A 1 81 ? -2.812 -5.239 -3.850 1.00 92.56 81 LEU A C 1
ATOM 644 O O . LEU A 1 81 ? -3.667 -4.611 -3.233 1.00 92.56 81 LEU A O 1
ATOM 648 N N . SER A 1 82 ? -2.819 -5.283 -5.190 1.00 93.50 82 SER A N 1
ATOM 649 C CA . SER A 1 82 ? -3.848 -4.587 -5.990 1.00 93.50 82 SER A CA 1
ATOM 650 C C . SER A 1 82 ? -5.249 -5.161 -5.767 1.00 93.50 82 SER A C 1
ATOM 652 O O . SER A 1 82 ? -6.233 -4.420 -5.725 1.00 93.50 82 SER A O 1
ATOM 654 N N . ARG A 1 83 ? -5.365 -6.486 -5.613 1.00 94.69 83 ARG A N 1
ATOM 655 C CA . ARG A 1 83 ? -6.654 -7.157 -5.394 1.00 94.69 83 ARG A CA 1
ATOM 656 C C . ARG A 1 83 ? -7.274 -6.776 -4.053 1.00 94.69 83 ARG A C 1
ATOM 658 O O . ARG A 1 83 ? -8.441 -6.399 -4.011 1.00 94.69 83 ARG A O 1
ATOM 665 N N . TYR A 1 84 ? -6.508 -6.855 -2.969 1.00 94.69 84 TYR A N 1
ATOM 666 C CA . TYR A 1 84 ? -7.003 -6.573 -1.625 1.00 94.69 84 TYR A CA 1
ATOM 667 C C . TYR A 1 84 ? -7.407 -5.114 -1.461 1.00 94.69 84 TYR A C 1
ATOM 669 O O . TYR A 1 84 ? -8.431 -4.840 -0.852 1.00 94.69 84 TYR A O 1
ATOM 677 N N . MET A 1 85 ? -6.685 -4.182 -2.086 1.00 94.38 85 MET A N 1
ATOM 678 C CA . MET A 1 85 ? -7.024 -2.755 -2.064 1.00 94.38 85 MET A CA 1
ATOM 679 C C . MET A 1 85 ? -8.362 -2.410 -2.741 1.00 94.38 85 MET A C 1
ATOM 681 O O . MET A 1 85 ? -8.782 -1.257 -2.695 1.00 94.38 85 MET A O 1
ATOM 685 N N . LYS A 1 86 ? -9.035 -3.384 -3.365 1.00 93.00 86 LYS A N 1
ATOM 686 C CA . LYS A 1 86 ? -10.378 -3.253 -3.952 1.00 93.00 86 LYS A CA 1
ATOM 687 C C . LYS A 1 86 ? -11.468 -3.911 -3.095 1.00 93.00 86 LYS A C 1
ATOM 689 O O . LYS A 1 86 ? -12.631 -3.879 -3.488 1.00 93.00 86 LYS A O 1
ATOM 694 N N . ILE A 1 87 ? -11.113 -4.527 -1.963 1.00 93.06 87 ILE A N 1
ATOM 695 C CA . ILE A 1 87 ? -12.072 -5.121 -1.026 1.00 93.06 87 ILE A CA 1
ATOM 696 C C . ILE A 1 87 ? -12.847 -3.989 -0.334 1.00 93.06 87 ILE A C 1
ATOM 698 O O . ILE A 1 87 ? -12.215 -3.131 0.290 1.00 93.06 87 ILE A O 1
ATOM 702 N N . PRO A 1 88 ? -14.191 -3.974 -0.422 1.00 89.69 88 PRO A N 1
ATOM 703 C CA . PRO A 1 88 ? -15.011 -3.068 0.373 1.00 89.69 88 PRO A CA 1
ATOM 704 C C . PRO A 1 88 ? -14.741 -3.283 1.861 1.00 89.69 88 PRO A C 1
ATOM 706 O O . PRO A 1 88 ? -14.540 -4.418 2.286 1.00 89.69 88 PRO A O 1
ATOM 709 N N . ASP A 1 89 ? -14.735 -2.205 2.639 1.00 88.81 89 ASP A N 1
ATOM 710 C CA . ASP A 1 89 ? -14.679 -2.273 4.105 1.00 88.81 89 ASP A CA 1
ATOM 711 C C . ASP A 1 89 ? -13.395 -2.923 4.669 1.00 88.81 89 ASP A C 1
ATOM 713 O O . ASP A 1 89 ? -13.317 -3.270 5.847 1.00 88.81 89 ASP A O 1
ATOM 717 N N . LEU A 1 90 ? -12.333 -3.044 3.853 1.00 93.31 90 LEU A N 1
ATOM 718 C CA . LEU A 1 90 ? -11.036 -3.621 4.247 1.00 93.31 90 LEU A CA 1
ATOM 719 C C . LEU A 1 90 ? -10.480 -3.018 5.550 1.00 93.31 90 LEU A C 1
ATOM 721 O O . LEU A 1 90 ? -9.785 -3.689 6.318 1.00 93.31 90 LEU A O 1
ATOM 725 N N . PHE A 1 91 ? -10.753 -1.735 5.778 1.00 94.19 91 PHE A N 1
ATOM 726 C CA . PHE A 1 91 ? -10.198 -0.967 6.884 1.00 94.19 91 PHE A CA 1
ATOM 727 C C . PHE A 1 91 ? -11.151 -0.819 8.075 1.00 94.19 91 PHE A C 1
ATOM 729 O O . PHE A 1 91 ? -10.727 -0.283 9.097 1.00 94.19 91 PHE A O 1
ATOM 736 N N . ASP A 1 92 ? -12.384 -1.324 8.001 1.00 89.12 92 ASP A N 1
ATOM 737 C CA . ASP A 1 92 ? -13.408 -1.125 9.038 1.00 89.12 92 ASP A CA 1
ATOM 738 C C . ASP A 1 92 ? -12.984 -1.674 10.404 1.00 89.12 92 ASP A C 1
ATOM 740 O O . ASP A 1 92 ? -13.288 -1.095 11.446 1.00 89.12 92 ASP A O 1
ATOM 744 N N . SER A 1 93 ? -12.222 -2.770 10.399 1.00 86.00 93 SER A N 1
ATOM 745 C CA . SER A 1 93 ? -11.665 -3.401 11.597 1.00 86.00 93 SER A CA 1
ATOM 746 C C . SER A 1 93 ? -10.131 -3.422 11.580 1.00 86.00 93 SER A C 1
ATOM 748 O O . SER A 1 93 ? -9.522 -4.453 11.886 1.00 86.00 93 SER A O 1
ATOM 750 N N . CYS A 1 94 ? -9.496 -2.323 11.160 1.00 91.44 94 CYS A N 1
ATOM 751 C CA . CYS A 1 94 ? -8.035 -2.205 11.132 1.00 91.44 94 CYS A CA 1
ATOM 752 C C . CYS A 1 94 ? -7.455 -1.529 12.386 1.00 91.44 94 CYS A C 1
ATOM 754 O O . CYS A 1 94 ? -8.142 -0.797 13.094 1.00 91.44 94 CYS A O 1
ATOM 756 N N . ASP A 1 95 ? -6.163 -1.761 12.629 1.00 91.12 95 ASP A N 1
ATOM 757 C CA . ASP A 1 95 ? -5.354 -0.970 13.565 1.00 91.12 95 ASP A CA 1
ATOM 758 C C . ASP A 1 95 ? -4.275 -0.228 12.774 1.00 91.12 95 ASP A C 1
ATOM 760 O O . ASP A 1 95 ? -3.584 -0.832 11.948 1.00 91.12 95 ASP A O 1
ATOM 764 N N . VAL A 1 96 ? -4.135 1.078 13.005 1.00 91.94 96 VAL A N 1
ATOM 765 C CA . VAL A 1 96 ? -3.200 1.936 12.268 1.00 91.94 96 VAL A CA 1
ATOM 766 C C . VAL A 1 96 ? -2.180 2.567 13.200 1.00 91.94 96 VAL A C 1
ATOM 768 O O . VAL A 1 96 ? -2.509 3.252 14.169 1.00 91.94 96 VAL A O 1
ATOM 771 N N . GLN A 1 97 ? -0.913 2.397 12.845 1.00 91.12 97 GLN A N 1
ATOM 772 C CA . GLN A 1 97 ? 0.211 3.035 13.512 1.00 91.12 97 GLN A CA 1
ATOM 773 C C . GLN A 1 97 ? 0.884 4.008 12.555 1.00 91.12 97 GLN A C 1
ATOM 775 O O . GLN A 1 97 ? 1.175 3.672 11.408 1.00 91.12 97 GLN A O 1
ATOM 780 N N . TYR A 1 98 ? 1.143 5.218 13.043 1.00 90.12 98 TYR A N 1
ATOM 781 C CA . TYR A 1 98 ? 1.871 6.245 12.312 1.00 90.12 98 TYR A CA 1
ATOM 782 C C . TYR A 1 98 ? 3.237 6.475 12.953 1.00 90.12 98 TYR A C 1
ATOM 784 O O . TYR A 1 98 ? 3.337 6.648 14.168 1.00 90.12 98 TYR A O 1
ATOM 792 N N . ALA A 1 99 ? 4.278 6.516 12.127 1.00 89.19 99 ALA A N 1
ATOM 793 C CA . ALA A 1 99 ? 5.622 6.890 12.534 1.00 89.19 99 ALA A CA 1
ATOM 794 C C . ALA A 1 99 ? 6.233 7.880 11.537 1.00 89.19 99 ALA A C 1
ATOM 796 O O . ALA A 1 99 ? 6.064 7.764 10.322 1.00 89.19 99 ALA A O 1
ATOM 797 N N . TYR A 1 100 ? 7.003 8.833 12.061 1.00 87.88 100 TYR A N 1
ATOM 798 C CA . TYR A 1 100 ? 7.791 9.772 11.272 1.00 87.88 100 TYR A CA 1
ATOM 799 C C . TYR A 1 100 ? 9.226 9.800 11.789 1.00 87.88 100 TYR A C 1
ATOM 801 O O . TYR A 1 100 ? 9.454 10.045 12.970 1.00 87.88 100 TYR A O 1
ATOM 809 N N . ASN A 1 101 ? 10.203 9.552 10.915 1.00 80.81 101 ASN A N 1
ATOM 810 C CA . ASN A 1 101 ? 11.621 9.487 11.297 1.00 80.81 101 ASN A CA 1
ATOM 811 C C . ASN A 1 101 ? 12.470 10.616 10.680 1.00 80.81 101 ASN A C 1
ATOM 813 O O . ASN A 1 101 ? 13.627 10.399 10.324 1.00 80.81 101 ASN A O 1
ATOM 817 N N . GLN A 1 102 ? 11.884 11.808 10.508 1.00 83.12 102 GLN A N 1
ATOM 818 C CA . GLN A 1 102 ? 12.469 12.982 9.828 1.00 83.12 102 GLN A CA 1
ATOM 819 C C . GLN A 1 102 ? 12.741 12.813 8.322 1.00 83.12 102 GLN A C 1
ATOM 821 O O . GLN A 1 102 ? 12.972 13.804 7.638 1.00 83.12 102 GLN A O 1
ATOM 826 N N . ARG A 1 103 ? 12.716 11.586 7.787 1.00 89.44 103 ARG A N 1
ATOM 827 C CA . ARG A 1 103 ? 12.993 11.298 6.366 1.00 89.44 103 ARG A CA 1
ATOM 828 C C . ARG A 1 103 ? 11.821 10.673 5.624 1.00 89.44 103 ARG A C 1
ATOM 830 O O . ARG A 1 103 ? 11.745 10.787 4.404 1.00 89.44 103 ARG A O 1
ATOM 837 N N . GLN A 1 104 ? 10.951 9.972 6.340 1.00 93.00 104 GLN A N 1
ATOM 838 C CA . GLN A 1 104 ? 9.804 9.283 5.764 1.00 93.00 104 GLN A CA 1
ATOM 839 C C . GLN A 1 104 ? 8.631 9.271 6.739 1.00 93.00 104 GLN A C 1
ATOM 841 O O . GLN A 1 104 ? 8.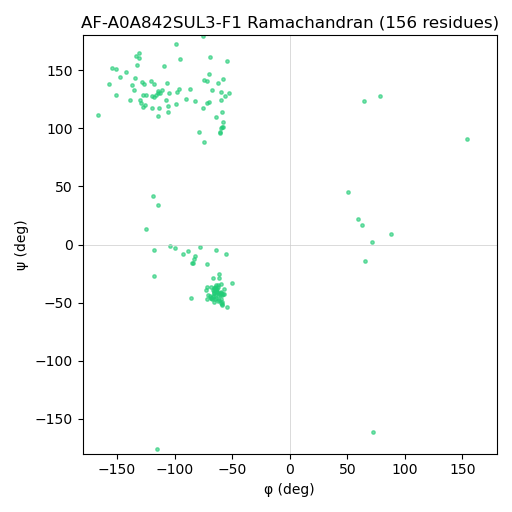810 9.127 7.952 1.00 93.00 104 GLN A O 1
ATOM 846 N N . LYS A 1 105 ? 7.433 9.383 6.170 1.00 93.88 105 LYS A N 1
ATOM 847 C CA . LYS A 1 105 ? 6.164 9.056 6.817 1.00 93.88 105 LYS A CA 1
ATOM 848 C C . LYS A 1 105 ? 5.899 7.570 6.620 1.00 93.88 105 LYS A C 1
ATOM 850 O O . LYS A 1 105 ? 6.089 7.064 5.515 1.00 93.88 105 LYS A O 1
ATOM 855 N N . ILE A 1 106 ? 5.501 6.886 7.684 1.00 94.94 106 ILE A N 1
ATOM 856 C CA . ILE A 1 106 ? 5.238 5.449 7.691 1.00 94.94 106 ILE A CA 1
ATOM 857 C C . ILE A 1 106 ? 3.866 5.227 8.316 1.00 94.94 106 ILE A C 1
ATOM 859 O O . ILE A 1 106 ? 3.646 5.610 9.465 1.00 94.94 106 ILE A O 1
ATOM 863 N N . TYR A 1 107 ? 2.968 4.594 7.570 1.00 95.38 107 TYR A N 1
ATOM 864 C CA . TYR A 1 107 ? 1.689 4.107 8.073 1.00 95.38 107 TYR A CA 1
ATOM 865 C C . TYR A 1 107 ? 1.706 2.587 8.011 1.00 95.38 107 TYR A C 1
ATOM 867 O O . TYR A 1 107 ? 1.818 2.023 6.925 1.00 95.38 107 TYR A O 1
ATOM 875 N N . SER A 1 108 ? 1.599 1.940 9.166 1.00 96.12 108 SER A N 1
ATOM 876 C CA . SER A 1 108 ? 1.484 0.489 9.290 1.00 96.12 108 SER A CA 1
ATOM 877 C C . SER A 1 108 ? 0.045 0.156 9.647 1.00 96.12 108 SER A C 1
ATOM 879 O O . SER A 1 108 ? -0.426 0.527 10.720 1.00 96.12 108 SER A O 1
ATOM 881 N N . ILE A 1 109 ? -0.655 -0.515 8.740 1.00 96.25 109 ILE A N 1
ATOM 882 C CA . ILE A 1 109 ? -2.081 -0.807 8.846 1.00 96.25 109 ILE A CA 1
ATOM 883 C C . ILE A 1 109 ? -2.241 -2.317 8.978 1.00 96.25 109 ILE A C 1
ATOM 885 O O . ILE A 1 109 ? -1.991 -3.070 8.036 1.00 96.25 109 ILE A O 1
ATOM 889 N N . ARG A 1 110 ? -2.649 -2.776 10.158 1.00 96.69 110 ARG A N 1
ATOM 890 C CA . ARG A 1 110 ? -2.959 -4.182 10.396 1.00 96.69 110 ARG A CA 1
ATOM 891 C C . ARG A 1 110 ? -4.378 -4.472 9.925 1.00 96.69 110 ARG A C 1
ATOM 893 O O . ARG A 1 110 ? -5.325 -3.858 10.406 1.00 96.69 110 ARG A O 1
ATOM 900 N N . VAL A 1 111 ? -4.509 -5.442 9.029 1.00 95.12 111 VAL A N 1
ATOM 901 C CA . VAL A 1 111 ? -5.780 -5.909 8.457 1.00 95.12 111 VAL A CA 1
ATOM 902 C C . VAL A 1 111 ? -5.870 -7.431 8.539 1.00 95.12 111 VAL A C 1
ATOM 904 O O . VAL A 1 111 ? -4.860 -8.110 8.740 1.00 95.12 111 VAL A O 1
ATOM 907 N N . THR A 1 112 ? -7.069 -7.982 8.361 1.00 94.19 112 THR A N 1
ATOM 908 C CA . THR A 1 112 ? -7.263 -9.428 8.187 1.00 94.19 112 THR A CA 1
ATOM 909 C C . THR A 1 112 ? -7.568 -9.708 6.722 1.00 94.19 112 THR A C 1
ATOM 911 O O . THR A 1 112 ? -8.555 -9.215 6.191 1.00 94.19 112 THR A O 1
ATOM 914 N N . LEU A 1 113 ? -6.718 -10.497 6.069 1.00 92.00 113 LEU A N 1
ATOM 915 C CA . LEU A 1 113 ? -6.831 -10.870 4.660 1.00 92.00 113 LEU A CA 1
ATOM 916 C C . LEU A 1 113 ? -6.769 -12.391 4.549 1.00 92.00 113 LEU A C 1
ATOM 918 O O . LEU A 1 113 ? -5.868 -13.012 5.113 1.00 92.00 113 LEU A O 1
ATOM 922 N N . ASP A 1 114 ? -7.737 -12.997 3.861 1.00 90.38 114 ASP A N 1
ATOM 923 C CA . ASP A 1 114 ? -7.865 -14.457 3.720 1.00 90.38 114 ASP A CA 1
ATOM 924 C C . ASP A 1 114 ? -7.794 -15.203 5.066 1.00 90.38 114 ASP A C 1
ATOM 926 O O . ASP A 1 114 ? -7.085 -16.200 5.224 1.00 90.38 114 ASP A O 1
ATOM 930 N N . ASN A 1 115 ? -8.509 -14.684 6.071 1.00 89.81 115 ASN A N 1
ATOM 931 C CA . ASN A 1 115 ? -8.512 -15.183 7.453 1.00 89.81 115 ASN A CA 1
ATOM 932 C C . ASN A 1 115 ? -7.132 -15.179 8.137 1.00 89.81 115 ASN A C 1
ATOM 934 O O . ASN A 1 115 ? -6.910 -15.913 9.101 1.00 89.81 115 ASN A O 1
ATOM 938 N N . ARG A 1 116 ? -6.187 -14.365 7.653 1.00 92.38 116 ARG A N 1
ATOM 939 C CA . ARG A 1 116 ? -4.853 -14.216 8.239 1.00 92.38 116 ARG A CA 1
ATOM 940 C C . ARG A 1 116 ? -4.547 -12.746 8.513 1.00 92.38 116 ARG A C 1
ATOM 942 O O . ARG A 1 116 ? -4.824 -11.895 7.670 1.00 92.38 116 ARG A O 1
ATOM 949 N N . PRO A 1 117 ? -3.942 -12.418 9.662 1.00 94.19 117 PRO A N 1
ATOM 950 C CA . PRO A 1 117 ? -3.498 -11.060 9.921 1.00 94.19 117 PRO A CA 1
ATOM 951 C C . PRO A 1 117 ? -2.340 -10.694 8.984 1.00 94.19 117 PRO A C 1
ATOM 953 O O . PRO A 1 117 ? -1.383 -11.457 8.819 1.00 94.19 117 PRO A O 1
ATOM 956 N N . ARG A 1 118 ? -2.431 -9.512 8.382 1.00 96.06 118 ARG A N 1
ATOM 957 C CA . ARG A 1 118 ? -1.440 -8.927 7.477 1.00 96.06 118 ARG A CA 1
ATOM 958 C C . ARG A 1 118 ? -1.174 -7.479 7.853 1.00 96.06 118 ARG A C 1
ATOM 960 O O . ARG A 1 118 ? -1.961 -6.855 8.565 1.00 96.06 118 ARG A O 1
ATOM 967 N N . ILE A 1 119 ? -0.060 -6.951 7.362 1.00 97.06 119 ILE A N 1
ATOM 968 C CA . ILE A 1 119 ? 0.311 -5.549 7.530 1.00 97.06 119 ILE A CA 1
ATOM 969 C C . ILE A 1 119 ? 0.432 -4.927 6.144 1.00 97.06 119 ILE A C 1
ATOM 971 O O . ILE A 1 119 ? 1.276 -5.340 5.352 1.00 97.06 119 ILE A O 1
ATOM 975 N N . ILE A 1 120 ? -0.403 -3.933 5.859 1.00 97.56 120 ILE A N 1
ATOM 976 C CA . ILE A 1 120 ? -0.228 -3.036 4.719 1.00 97.56 120 ILE A CA 1
ATOM 977 C C . ILE A 1 120 ? 0.606 -1.859 5.208 1.00 97.56 120 ILE A C 1
ATOM 979 O O . ILE A 1 120 ? 0.245 -1.210 6.188 1.00 97.56 120 ILE A O 1
ATOM 983 N N . THR A 1 121 ? 1.722 -1.583 4.543 1.00 97.44 121 THR A N 1
ATOM 984 C CA . THR A 1 121 ? 2.590 -0.462 4.904 1.00 97.44 121 THR A CA 1
ATOM 985 C C . THR A 1 121 ? 2.630 0.555 3.777 1.00 97.44 121 THR A C 1
ATOM 987 O O . THR A 1 121 ? 2.924 0.214 2.633 1.00 97.44 121 THR A O 1
ATOM 990 N N . VAL A 1 122 ? 2.379 1.817 4.117 1.00 97.50 122 VAL A N 1
ATOM 991 C CA . VAL A 1 122 ? 2.596 2.962 3.230 1.00 97.50 122 VAL A CA 1
ATOM 992 C C . VAL A 1 122 ? 3.809 3.730 3.721 1.00 97.50 122 VAL A C 1
ATOM 994 O O . VAL A 1 122 ? 3.850 4.160 4.876 1.00 97.50 122 VAL A O 1
ATOM 997 N N . ARG A 1 123 ? 4.798 3.920 2.847 1.00 96.44 123 ARG A N 1
ATOM 998 C CA . ARG A 1 123 ? 5.978 4.740 3.136 1.00 96.44 123 ARG A CA 1
ATOM 999 C C . ARG A 1 123 ? 6.143 5.813 2.084 1.00 96.44 123 ARG A C 1
ATOM 1001 O O . ARG A 1 123 ? 6.220 5.516 0.896 1.00 96.44 123 ARG A O 1
ATOM 1008 N N . THR A 1 124 ? 6.286 7.048 2.536 1.00 95.38 124 THR A N 1
ATOM 1009 C CA . THR A 1 124 ? 6.541 8.194 1.662 1.00 95.38 124 THR A CA 1
ATOM 1010 C C . THR A 1 124 ? 7.758 8.932 2.182 1.00 95.38 124 THR A C 1
ATOM 1012 O O . THR A 1 124 ? 7.762 9.401 3.321 1.00 95.38 124 THR A O 1
ATOM 1015 N N . GLY A 1 125 ? 8.803 9.002 1.363 1.00 94.06 125 GLY A N 1
ATOM 1016 C CA . GLY A 1 125 ? 9.988 9.819 1.604 1.00 94.06 125 GLY A CA 1
ATOM 1017 C C . GLY A 1 125 ? 10.119 10.915 0.552 1.00 94.06 125 GLY A C 1
ATOM 1018 O O . GLY A 1 125 ? 9.268 11.047 -0.321 1.00 94.06 125 GLY A O 1
ATOM 1019 N N . ALA A 1 126 ? 11.210 11.679 0.614 1.00 91.31 126 ALA A N 1
ATOM 1020 C CA . ALA A 1 126 ? 11.444 12.791 -0.312 1.00 91.31 126 ALA A CA 1
ATOM 1021 C C . ALA A 1 126 ? 11.439 12.371 -1.795 1.00 91.31 126 ALA A C 1
ATOM 1023 O O . ALA A 1 126 ? 10.905 13.099 -2.618 1.00 91.31 126 ALA A O 1
ATOM 1024 N N . ASN A 1 127 ? 11.994 11.191 -2.105 1.00 93.50 127 ASN A N 1
ATOM 1025 C CA . ASN A 1 127 ? 12.239 10.749 -3.486 1.00 93.50 127 ASN A CA 1
ATOM 1026 C C . ASN A 1 127 ? 11.597 9.388 -3.803 1.00 93.50 127 ASN A C 1
ATOM 1028 O O . ASN A 1 127 ? 12.006 8.701 -4.745 1.00 93.50 127 ASN A O 1
ATOM 1032 N N . PHE A 1 128 ? 10.701 8.908 -2.936 1.00 95.50 128 PHE A N 1
ATOM 1033 C CA . PHE A 1 128 ? 10.055 7.618 -3.140 1.00 95.50 128 PHE A CA 1
ATOM 1034 C C . PHE A 1 128 ? 8.697 7.532 -2.456 1.00 95.50 128 PHE A C 1
ATOM 1036 O O . PHE A 1 128 ? 8.476 8.101 -1.384 1.00 95.50 128 PHE A O 1
ATOM 1043 N N . THR A 1 129 ? 7.837 6.709 -3.042 1.00 96.88 129 THR A N 1
ATOM 1044 C CA . THR A 1 129 ? 6.607 6.224 -2.416 1.00 96.88 129 THR A CA 1
ATOM 1045 C C . THR A 1 129 ? 6.574 4.706 -2.527 1.00 96.88 129 THR A C 1
ATOM 1047 O O . THR A 1 129 ? 6.980 4.144 -3.541 1.00 96.88 129 THR A O 1
ATOM 1050 N N . GLU A 1 130 ? 6.137 4.031 -1.474 1.00 97.69 130 GLU A N 1
ATOM 1051 C CA . GLU A 1 130 ? 6.090 2.575 -1.371 1.00 97.69 130 GLU A CA 1
ATOM 1052 C C . GLU A 1 130 ? 4.765 2.142 -0.747 1.00 97.69 130 GLU A C 1
ATOM 1054 O O . GLU A 1 130 ? 4.303 2.732 0.234 1.00 97.69 130 GLU A O 1
ATOM 1059 N N . LEU A 1 131 ? 4.190 1.090 -1.319 1.00 97.94 131 LEU A N 1
ATOM 1060 C CA . LEU A 1 131 ? 3.051 0.354 -0.797 1.00 97.94 131 LEU A CA 1
ATOM 1061 C C . LEU A 1 131 ? 3.452 -1.118 -0.728 1.00 97.94 131 LEU A C 1
ATOM 1063 O O . LEU A 1 131 ? 3.814 -1.712 -1.744 1.00 97.94 131 LEU A O 1
ATOM 1067 N N . SER A 1 132 ? 3.417 -1.702 0.464 1.00 97.62 132 SER A N 1
ATOM 1068 C CA . SER A 1 132 ? 3.819 -3.092 0.681 1.00 97.62 132 SER A CA 1
ATOM 1069 C C . SER A 1 132 ? 2.814 -3.871 1.514 1.00 97.62 132 SER A C 1
ATOM 1071 O O . SER A 1 132 ? 2.062 -3.307 2.308 1.00 97.62 132 SER A O 1
ATOM 1073 N N . LEU A 1 133 ? 2.812 -5.185 1.308 1.00 97.50 133 LEU A N 1
ATOM 1074 C CA . LEU A 1 133 ? 2.046 -6.170 2.053 1.00 97.50 133 LEU A CA 1
ATOM 1075 C C . LEU A 1 133 ? 3.025 -7.124 2.732 1.00 97.50 133 LEU A C 1
ATOM 1077 O O . LEU A 1 133 ? 3.856 -7.739 2.063 1.00 97.50 133 LEU A O 1
ATOM 1081 N N . SER A 1 134 ? 2.875 -7.290 4.041 1.00 97.00 134 SER A N 1
ATOM 1082 C CA . SER A 1 134 ? 3.733 -8.142 4.861 1.00 97.00 134 SER A CA 1
ATOM 1083 C C . SER A 1 134 ? 2.925 -9.077 5.759 1.00 97.00 134 SER A C 1
ATOM 1085 O O . SER A 1 134 ? 1.742 -8.849 6.044 1.00 97.00 134 SER A O 1
ATOM 1087 N N . ASP A 1 135 ? 3.570 -10.140 6.232 1.00 95.38 135 ASP A N 1
ATOM 1088 C CA . ASP A 1 135 ? 3.075 -10.921 7.368 1.00 95.38 135 ASP A CA 1
ATOM 1089 C C . ASP A 1 135 ? 3.309 -10.200 8.716 1.00 95.38 135 ASP A C 1
ATOM 1091 O O . ASP A 1 135 ? 3.840 -9.088 8.769 1.00 95.38 135 ASP A O 1
ATOM 1095 N N . LEU A 1 136 ? 2.882 -10.816 9.826 1.00 93.44 136 LEU A N 1
ATOM 1096 C CA . LEU A 1 136 ? 3.067 -10.247 11.169 1.00 93.44 136 LEU A CA 1
ATOM 1097 C C . LEU A 1 136 ? 4.523 -10.284 11.655 1.00 93.44 136 LEU A C 1
ATOM 1099 O O . LEU A 1 136 ? 4.860 -9.587 12.610 1.00 93.44 136 LEU A O 1
ATOM 1103 N N . GLN A 1 137 ? 5.369 -11.093 11.024 1.00 92.81 137 GLN A N 1
ATOM 1104 C CA . GLN A 1 137 ? 6.798 -11.186 11.301 1.00 92.81 137 GLN A CA 1
ATOM 1105 C C . GLN A 1 137 ? 7.584 -10.075 10.587 1.00 92.81 137 GLN A C 1
ATOM 1107 O O . GLN A 1 137 ? 8.760 -9.874 10.882 1.00 92.81 137 GLN A O 1
ATOM 1112 N N . GLY A 1 138 ? 6.933 -9.328 9.689 1.00 89.38 138 GLY A N 1
ATOM 1113 C CA . GLY A 1 138 ? 7.540 -8.253 8.912 1.00 89.38 138 GLY A CA 1
ATOM 1114 C C . GLY A 1 138 ? 8.167 -8.725 7.601 1.00 89.38 138 GLY A C 1
ATOM 1115 O O . GLY A 1 138 ? 8.825 -7.925 6.932 1.00 89.38 138 GLY A O 1
ATOM 1116 N N . ASN A 1 139 ? 7.957 -9.983 7.199 1.00 94.44 139 ASN A N 1
ATOM 1117 C CA . ASN A 1 139 ? 8.397 -10.458 5.893 1.00 94.44 139 ASN A CA 1
ATOM 1118 C C . ASN A 1 139 ? 7.506 -9.840 4.815 1.00 94.44 139 ASN A C 1
ATOM 1120 O O . ASN A 1 139 ? 6.285 -10.014 4.824 1.00 94.44 139 ASN A O 1
ATOM 1124 N N . VAL A 1 140 ? 8.128 -9.116 3.885 1.00 96.50 140 VAL A N 1
ATOM 1125 C CA . VAL A 1 140 ? 7.435 -8.472 2.766 1.00 96.50 140 VAL A CA 1
ATOM 1126 C C . VAL A 1 140 ? 7.063 -9.530 1.730 1.00 96.50 140 VAL A C 1
ATOM 1128 O O . VAL A 1 140 ? 7.942 -10.156 1.137 1.00 96.50 140 VAL A O 1
ATOM 1131 N N . LEU A 1 141 ? 5.763 -9.700 1.505 1.00 95.75 141 LEU A N 1
ATOM 1132 C CA . LEU A 1 141 ? 5.187 -10.625 0.529 1.00 95.75 141 LEU A CA 1
ATOM 1133 C C . LEU A 1 141 ? 5.107 -9.973 -0.853 1.00 95.75 141 LEU A C 1
ATOM 1135 O O . LEU A 1 141 ? 5.512 -10.563 -1.849 1.00 95.75 141 LEU A O 1
ATOM 1139 N N . GLU A 1 142 ? 4.625 -8.730 -0.906 1.00 96.88 142 GLU A N 1
ATOM 1140 C CA . GLU A 1 142 ? 4.532 -7.934 -2.131 1.00 96.88 142 GLU A CA 1
ATOM 1141 C C . GLU A 1 142 ? 4.859 -6.467 -1.850 1.00 96.88 142 GLU A C 1
ATOM 1143 O O . GLU A 1 142 ? 4.597 -5.950 -0.762 1.00 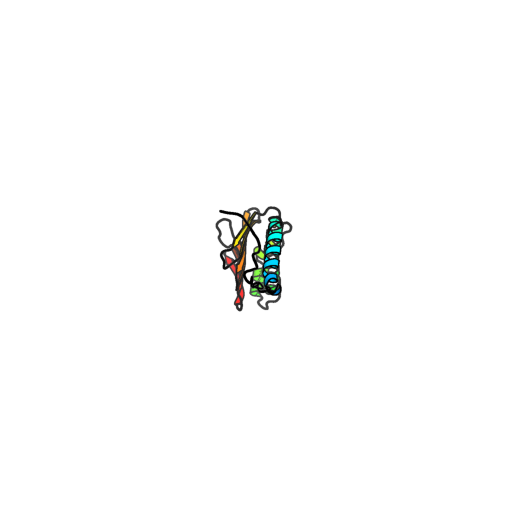96.88 142 GLU A O 1
ATOM 1148 N N . MET A 1 143 ? 5.430 -5.780 -2.837 1.00 97.19 143 MET A N 1
ATOM 1149 C CA . MET A 1 143 ? 5.784 -4.370 -2.739 1.00 97.19 143 MET A CA 1
ATOM 1150 C C . MET A 1 143 ? 5.730 -3.696 -4.106 1.00 97.19 143 MET A C 1
ATOM 1152 O O . MET A 1 143 ? 6.394 -4.132 -5.044 1.00 97.19 143 MET A O 1
ATOM 1156 N N . ALA A 1 144 ? 5.023 -2.572 -4.176 1.00 96.62 144 ALA A N 1
ATOM 1157 C CA . ALA A 1 144 ? 5.152 -1.588 -5.238 1.00 96.62 144 ALA A CA 1
ATOM 1158 C C . ALA A 1 144 ? 5.910 -0.371 -4.704 1.00 96.62 144 ALA A C 1
ATOM 1160 O O . ALA A 1 144 ? 5.590 0.162 -3.640 1.00 96.62 144 ALA A O 1
ATOM 1161 N N . ARG A 1 145 ? 6.934 0.071 -5.432 1.00 96.94 145 ARG A N 1
ATOM 1162 C CA . ARG A 1 145 ? 7.757 1.218 -5.046 1.00 96.94 145 ARG A CA 1
ATOM 1163 C C . ARG A 1 145 ? 8.060 2.082 -6.255 1.00 96.94 145 ARG A C 1
ATOM 1165 O O . ARG A 1 145 ? 8.632 1.603 -7.228 1.00 96.94 145 ARG A O 1
ATOM 1172 N N . GLN A 1 146 ? 7.723 3.360 -6.164 1.00 95.44 146 GLN A N 1
ATOM 1173 C CA . GLN A 1 146 ? 8.123 4.381 -7.121 1.00 95.44 146 GLN A CA 1
ATOM 1174 C C . GLN A 1 146 ? 9.337 5.119 -6.565 1.00 95.44 146 GLN A C 1
ATOM 1176 O O . GLN A 1 146 ? 9.318 5.557 -5.415 1.00 95.44 146 GLN A O 1
ATOM 1181 N N . GLU A 1 147 ? 10.375 5.270 -7.381 1.00 94.25 147 GLU A N 1
ATOM 1182 C CA . GLU A 1 147 ? 11.520 6.140 -7.098 1.00 94.25 147 GLU A CA 1
ATOM 1183 C C . GLU A 1 147 ? 11.641 7.201 -8.189 1.00 94.25 147 GLU A C 1
ATOM 1185 O O . GLU A 1 147 ? 11.464 6.906 -9.376 1.00 94.25 147 GLU A O 1
ATOM 1190 N N . ASP A 1 148 ? 11.972 8.429 -7.793 1.00 88.62 148 ASP A N 1
ATOM 1191 C CA . ASP A 1 148 ? 12.129 9.538 -8.732 1.00 88.62 148 ASP A CA 1
ATOM 1192 C C . ASP A 1 148 ? 13.155 9.204 -9.822 1.00 88.62 148 ASP A C 1
ATOM 1194 O O . ASP A 1 148 ? 14.277 8.768 -9.554 1.00 88.62 148 ASP A O 1
ATOM 1198 N N . GLY A 1 149 ? 12.740 9.376 -11.079 1.00 84.94 149 GLY A N 1
ATOM 1199 C CA . GLY A 1 149 ? 13.562 9.096 -12.258 1.00 84.94 149 GLY A CA 1
ATOM 1200 C C . GLY A 1 149 ? 13.809 7.611 -12.557 1.00 84.94 149 GLY A C 1
ATOM 1201 O O . GLY A 1 149 ? 14.523 7.312 -13.510 1.00 84.94 149 GLY A O 1
ATOM 1202 N N . ARG A 1 150 ? 13.242 6.677 -11.779 1.00 85.88 150 ARG A N 1
ATOM 1203 C CA . ARG A 1 150 ? 13.434 5.222 -11.961 1.00 85.88 150 ARG A CA 1
ATOM 1204 C C . ARG A 1 150 ? 12.156 4.450 -12.279 1.00 85.88 150 ARG A C 1
ATOM 1206 O O . ARG A 1 150 ? 12.228 3.254 -12.540 1.00 85.88 150 ARG A O 1
ATOM 1213 N N . GLY A 1 151 ? 11.007 5.123 -12.259 1.00 88.31 151 GLY A N 1
ATOM 1214 C CA . GLY A 1 151 ? 9.711 4.495 -12.491 1.00 88.31 151 GLY A CA 1
ATOM 1215 C C . GLY A 1 151 ? 9.266 3.616 -11.322 1.00 88.31 151 GLY A C 1
ATOM 1216 O O . GLY A 1 151 ? 9.731 3.765 -10.186 1.00 88.31 151 GLY A O 1
ATOM 1217 N N . ILE A 1 152 ? 8.323 2.721 -11.604 1.00 93.31 152 ILE A N 1
ATOM 1218 C CA . ILE A 1 152 ? 7.738 1.815 -10.616 1.00 93.31 152 ILE A CA 1
ATOM 1219 C C . ILE A 1 152 ? 8.457 0.475 -10.674 1.00 93.31 152 ILE A C 1
ATOM 1221 O O . ILE A 1 152 ? 8.659 -0.096 -11.740 1.00 93.31 152 ILE A O 1
ATOM 1225 N N . ARG A 1 153 ? 8.806 -0.043 -9.500 1.00 92.62 153 ARG A N 1
ATOM 1226 C CA . ARG A 1 153 ? 9.294 -1.405 -9.313 1.00 92.62 153 ARG A CA 1
ATOM 1227 C C . ARG A 1 153 ? 8.266 -2.194 -8.529 1.00 92.62 153 ARG A C 1
ATOM 1229 O O . ARG A 1 153 ? 7.832 -1.752 -7.463 1.00 92.62 153 ARG A O 1
ATOM 1236 N N . PHE A 1 154 ? 7.929 -3.367 -9.041 1.00 93.56 154 PHE A N 1
ATOM 1237 C CA . PHE A 1 154 ? 7.128 -4.349 -8.335 1.00 93.56 154 PHE A CA 1
ATOM 1238 C C . PHE A 1 154 ? 8.025 -5.502 -7.880 1.00 93.56 154 PHE A C 1
ATOM 1240 O O . PHE A 1 154 ? 8.938 -5.914 -8.594 1.00 93.56 154 PHE A O 1
ATOM 1247 N N . ARG A 1 155 ? 7.814 -5.989 -6.659 1.00 92.88 155 ARG A N 1
ATOM 1248 C CA . ARG A 1 155 ? 8.526 -7.139 -6.099 1.00 92.88 155 ARG A CA 1
ATOM 1249 C C . ARG A 1 155 ? 7.529 -8.051 -5.403 1.00 92.88 155 ARG A C 1
ATOM 1251 O O . ARG A 1 155 ? 6.766 -7.584 -4.562 1.00 92.88 155 ARG A O 1
ATOM 1258 N N . ARG A 1 156 ? 7.622 -9.348 -5.685 1.00 91.56 156 ARG A N 1
ATOM 1259 C CA . ARG A 1 156 ? 6.946 -10.425 -4.959 1.00 91.56 156 ARG A CA 1
ATOM 1260 C C . ARG A 1 156 ? 8.003 -11.343 -4.348 1.00 91.56 156 ARG A C 1
ATOM 1262 O O . ARG A 1 156 ? 9.026 -11.602 -4.980 1.00 91.56 156 ARG A O 1
ATOM 1269 N N . THR A 1 157 ? 7.786 -11.771 -3.114 1.00 85.44 157 THR A N 1
ATOM 1270 C CA . THR A 1 157 ? 8.578 -12.831 -2.484 1.00 85.44 157 THR A CA 1
ATOM 1271 C C . THR A 1 157 ? 7.776 -14.122 -2.617 1.00 85.44 157 THR A C 1
ATOM 1273 O O . THR A 1 157 ? 6.619 -14.148 -2.199 1.00 85.44 157 THR A O 1
ATOM 1276 N N . GLU A 1 158 ? 8.361 -15.131 -3.265 1.00 60.22 158 GLU A N 1
ATOM 1277 C CA . GLU A 1 158 ? 7.788 -16.484 -3.385 1.00 60.22 158 GLU A CA 1
ATOM 1278 C C . GLU A 1 158 ? 7.814 -17.244 -2.053 1.00 60.22 158 GLU A C 1
ATOM 1280 O O . GLU A 1 158 ? 8.786 -17.056 -1.280 1.00 60.22 158 GLU A O 1
#

Sequence (158 aa):
MAGRGEVLRRPEEERAEEAPAIQLSEMLPVRREVEREVAEARMNQAERASRVAHAVHEMFDSQIRRSDDVALQGDWNDSSLSRYMKIPDLFDSCDVQYAYNQRQKIYSIRVTLDNRPRIITVRTGANFTELSLSDLQGNVLEMARQEDGRGIRFRRTE

Solvent-accessible surface area (backbone atoms only — not comparable to full-atom values): 9426 Å² total; per-residue (Å²): 136,90,84,90,85,81,90,84,90,85,80,83,84,78,75,78,78,78,71,79,80,74,64,71,80,75,57,51,66,61,52,55,51,52,52,48,51,55,52,56,70,72,45,54,59,29,59,50,48,43,54,56,51,47,56,54,49,51,52,50,54,56,51,42,75,68,45,91,50,62,66,61,38,50,55,46,73,71,28,65,66,59,54,56,75,68,46,81,71,61,31,74,79,40,51,68,47,78,49,72,75,95,56,37,45,36,39,44,33,37,30,73,54,96,94,35,69,30,30,41,35,40,38,42,40,92,58,34,41,35,44,34,35,22,42,86,86,65,54,64,41,36,35,44,36,38,35,75,99,69,52,74,46,78,49,73,55,133

Foldseek 3Di:
DDDDDDDDDDDDDPPPPPDPPPPCVVVPVVVVVVVVVVVLVPDDQLRNCLVQLLVLLVVQLVQQVVDPPPVSVVCLVPDPSNVLNPDPCQSVPKDWDWDDDPFKTKIWIWGQDPNAIKTWIWIDGPFKTKTFIGHPVRHTQWMWMQGHPPGIDIDGDD